Protein AF-A0A936ZYL1-F1 (afdb_monomer)

Mean predicted aligned error: 6.01 Å

pLDDT: mean 83.04, std 7.76, range [52.62, 91.25]

Organism: NCBI:txid874423

Structure (mmCIF, N/CA/C/O backbone):
data_AF-A0A936ZYL1-F1
#
_entry.id   AF-A0A936ZYL1-F1
#
loop_
_atom_site.group_PDB
_atom_site.id
_atom_site.type_symbol
_atom_site.label_atom_id
_atom_site.label_alt_id
_atom_site.label_comp_id
_atom_site.label_asym_id
_atom_site.label_entity_id
_atom_site.label_seq_id
_atom_site.pdbx_PDB_ins_code
_atom_site.Cartn_x
_atom_site.Cartn_y
_atom_site.Cartn_z
_atom_site.occupancy
_atom_site.B_iso_or_equiv
_atom_site.auth_seq_id
_atom_site.auth_comp_id
_atom_site.auth_asym_id
_atom_site.auth_atom_id
_atom_site.pdbx_PDB_model_num
ATOM 1 N N . MET A 1 1 ? -23.628 -0.423 16.605 1.00 64.25 1 MET A N 1
ATOM 2 C CA . MET A 1 1 ? -22.680 -1.383 15.992 1.00 64.25 1 MET A CA 1
ATOM 3 C C . MET A 1 1 ? -21.613 -1.718 17.020 1.00 64.25 1 MET A C 1
ATOM 5 O O . MET A 1 1 ? -21.136 -0.796 17.667 1.00 64.25 1 MET A O 1
ATOM 9 N N . ASN A 1 2 ? -21.284 -2.998 17.223 1.00 88.56 2 ASN A N 1
ATOM 10 C CA . ASN A 1 2 ? -20.244 -3.404 18.176 1.00 88.56 2 ASN A CA 1
ATOM 11 C C . ASN A 1 2 ? -18.904 -2.738 17.799 1.00 88.56 2 ASN A C 1
ATOM 13 O O . ASN A 1 2 ? -18.536 -2.721 16.622 1.00 88.56 2 ASN A O 1
ATOM 17 N N . GLN A 1 3 ? -18.191 -2.184 18.782 1.00 83.94 3 GLN A N 1
ATOM 18 C CA . GLN A 1 3 ? -16.925 -1.474 18.579 1.00 83.94 3 GLN A CA 1
ATOM 19 C C . GLN A 1 3 ? -15.891 -2.354 17.861 1.00 83.94 3 GLN A C 1
ATOM 21 O O . GLN A 1 3 ? -15.176 -1.878 16.982 1.00 83.94 3 GLN A O 1
ATOM 26 N N . ASN A 1 4 ? -15.876 -3.657 18.153 1.00 85.88 4 ASN A N 1
ATOM 27 C CA . ASN A 1 4 ? -14.986 -4.606 17.485 1.00 85.88 4 ASN A CA 1
ATOM 28 C C . ASN A 1 4 ? -15.322 -4.759 15.996 1.00 85.88 4 ASN A C 1
ATOM 30 O O . ASN A 1 4 ? -14.424 -4.745 15.161 1.00 85.88 4 ASN A O 1
ATOM 34 N N . ILE A 1 5 ? -16.612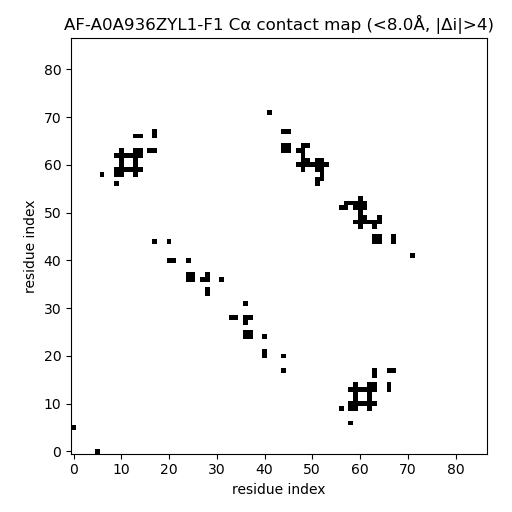 -4.815 15.652 1.00 88.81 5 ILE A N 1
ATOM 35 C CA . ILE A 1 5 ? -17.072 -4.907 14.257 1.00 88.81 5 ILE A CA 1
ATOM 36 C C . ILE A 1 5 ? -16.681 -3.642 13.488 1.00 88.81 5 ILE A C 1
ATOM 38 O O . ILE A 1 5 ? -16.179 -3.729 12.370 1.00 88.81 5 ILE A O 1
ATOM 42 N N . LYS A 1 6 ? -16.835 -2.464 14.107 1.00 88.25 6 LYS A N 1
ATOM 43 C CA . LYS A 1 6 ? -16.405 -1.194 13.505 1.00 88.25 6 LYS A CA 1
ATOM 44 C C . LYS A 1 6 ? -14.907 -1.191 13.199 1.00 88.25 6 LYS A C 1
ATOM 46 O O . LYS A 1 6 ? -14.505 -0.771 12.120 1.00 88.25 6 LYS A O 1
ATOM 51 N N . ASN A 1 7 ? -14.091 -1.684 14.128 1.00 85.69 7 ASN A N 1
ATOM 52 C CA . ASN A 1 7 ? -12.641 -1.721 13.961 1.00 85.69 7 ASN A CA 1
ATOM 53 C C . ASN A 1 7 ? -12.223 -2.639 12.808 1.00 85.69 7 ASN A C 1
ATOM 55 O O . ASN A 1 7 ? -11.396 -2.242 11.992 1.00 85.69 7 ASN A O 1
ATOM 59 N N . VAL A 1 8 ? -12.809 -3.837 12.729 1.00 89.00 8 VAL A N 1
ATOM 60 C CA . VAL A 1 8 ? -12.532 -4.795 11.649 1.00 89.00 8 VAL A CA 1
ATOM 61 C C . VAL A 1 8 ? -12.916 -4.206 10.292 1.00 89.00 8 VAL A C 1
ATOM 63 O O . VAL A 1 8 ? -12.129 -4.287 9.352 1.00 89.00 8 VAL A O 1
ATOM 66 N N . LEU A 1 9 ? -14.070 -3.536 10.206 1.00 89.56 9 LEU A N 1
ATOM 67 C CA . LEU A 1 9 ? -14.502 -2.860 8.982 1.00 89.56 9 LEU A CA 1
ATOM 68 C C . LEU A 1 9 ? -13.513 -1.771 8.550 1.00 89.56 9 LEU A C 1
ATOM 70 O O . LEU A 1 9 ? -13.087 -1.764 7.400 1.00 89.56 9 LEU A O 1
ATOM 74 N N . GLU A 1 10 ? -13.080 -0.903 9.465 1.00 89.38 10 GLU A N 1
ATOM 75 C CA . GLU A 1 10 ? -12.096 0.145 9.163 1.00 89.38 10 GLU A CA 1
ATOM 76 C C . GLU A 1 10 ? -10.759 -0.434 8.664 1.00 89.38 10 GLU A C 1
ATOM 78 O O . GLU A 1 10 ? -10.197 0.068 7.693 1.00 89.38 10 GLU A O 1
ATOM 83 N N . TYR A 1 11 ? -10.267 -1.518 9.268 1.00 89.44 11 TYR A N 1
ATOM 84 C CA . TYR A 1 11 ? -9.065 -2.198 8.775 1.00 89.44 11 TYR A CA 1
ATOM 85 C C . TYR A 1 11 ? -9.272 -2.793 7.381 1.00 89.44 11 TYR A C 1
ATOM 87 O O . TYR A 1 11 ? -8.452 -2.566 6.491 1.00 89.44 11 TYR A O 1
ATOM 95 N N . SER A 1 12 ? -10.378 -3.512 7.176 1.00 89.75 12 SER A N 1
ATOM 96 C CA . SER A 1 12 ? -10.691 -4.137 5.887 1.00 89.75 12 SER A CA 1
ATOM 97 C C . SER A 1 12 ? -10.857 -3.109 4.764 1.00 89.75 12 SER A C 1
ATOM 99 O O . SER A 1 12 ? -10.401 -3.348 3.651 1.00 89.75 12 SER A O 1
ATOM 101 N N . LEU A 1 13 ? -11.399 -1.924 5.065 1.00 90.69 13 LEU A N 1
ATOM 102 C CA . LEU A 1 13 ? -11.467 -0.813 4.116 1.00 90.69 13 LEU A CA 1
ATOM 103 C C . LEU A 1 13 ? -10.075 -0.344 3.687 1.00 90.69 13 LEU A C 1
ATOM 105 O O . LEU A 1 13 ? -9.871 -0.064 2.509 1.00 90.69 13 LEU A O 1
ATOM 109 N N . GLY A 1 14 ? -9.114 -0.297 4.613 1.00 86.44 14 GLY A N 1
ATOM 110 C CA . GLY A 1 14 ? -7.722 0.013 4.291 1.00 86.44 14 GLY A CA 1
ATOM 111 C C . GLY A 1 14 ? -7.089 -1.018 3.350 1.00 86.44 14 GLY A C 1
ATOM 112 O O . GLY A 1 14 ? -6.434 -0.638 2.383 1.00 86.44 14 GLY A O 1
ATOM 113 N N . VAL A 1 15 ? -7.342 -2.310 3.588 1.00 88.75 15 VAL A N 1
ATOM 114 C CA . VAL A 1 15 ? -6.877 -3.409 2.718 1.00 88.75 15 VAL A CA 1
ATOM 115 C C . VAL A 1 15 ? -7.463 -3.271 1.308 1.00 88.75 15 VAL A C 1
ATOM 117 O O . VAL A 1 15 ? -6.733 -3.312 0.318 1.00 88.75 15 VAL A O 1
ATOM 120 N N . VAL A 1 16 ? -8.780 -3.064 1.211 1.00 90.50 16 VAL A N 1
ATOM 121 C CA . VAL A 1 16 ? -9.482 -2.912 -0.072 1.00 90.50 16 VAL A CA 1
ATOM 122 C C . VAL A 1 16 ? -8.968 -1.692 -0.838 1.00 90.50 16 VAL A C 1
ATOM 124 O O . VAL A 1 16 ? -8.754 -1.781 -2.043 1.00 90.50 16 VAL A O 1
ATOM 127 N N . LEU A 1 17 ? -8.702 -0.577 -0.152 1.00 88.62 17 LEU A N 1
ATOM 128 C CA . LEU A 1 17 ? -8.126 0.628 -0.759 1.00 88.62 17 LEU A CA 1
ATOM 129 C C . LEU A 1 17 ? -6.786 0.352 -1.447 1.00 88.62 17 LEU A C 1
ATOM 131 O O . LEU A 1 17 ? -6.585 0.799 -2.574 1.00 88.62 17 LEU A O 1
ATOM 135 N N . VAL A 1 18 ? -5.894 -0.408 -0.806 1.00 88.38 18 VAL A N 1
ATOM 136 C CA . VAL A 1 18 ? -4.599 -0.779 -1.401 1.00 88.38 18 VAL A CA 1
ATOM 137 C C . VAL A 1 18 ? -4.794 -1.600 -2.672 1.00 88.38 18 VAL A C 1
ATOM 139 O O . VAL A 1 18 ? -4.174 -1.298 -3.690 1.00 88.38 18 VAL A O 1
ATOM 142 N N . LEU A 1 19 ? -5.685 -2.596 -2.642 1.00 86.19 19 LEU A N 1
ATOM 143 C CA . LEU A 1 19 ? -5.980 -3.424 -3.815 1.00 86.19 19 LEU A CA 1
ATOM 144 C C . LEU A 1 19 ? -6.550 -2.594 -4.969 1.00 86.19 19 LEU A C 1
ATOM 146 O O . LEU A 1 19 ? -6.119 -2.756 -6.106 1.00 86.19 19 LEU A O 1
ATOM 150 N N . VAL A 1 20 ? -7.473 -1.674 -4.680 1.00 87.56 20 VAL A N 1
ATOM 151 C CA . VAL A 1 20 ? -8.061 -0.787 -5.693 1.00 87.56 20 VAL A CA 1
ATOM 152 C C . VAL A 1 20 ? -6.996 0.114 -6.319 1.00 87.56 20 VAL A C 1
ATOM 154 O O . VAL A 1 20 ? -6.934 0.206 -7.542 1.00 87.56 20 VAL A O 1
ATOM 157 N N . ILE A 1 21 ? -6.129 0.738 -5.512 1.00 85.00 21 ILE A N 1
ATOM 158 C CA . ILE A 1 21 ? -5.052 1.600 -6.026 1.00 85.00 21 ILE A CA 1
ATOM 159 C C . ILE A 1 21 ? -4.094 0.798 -6.913 1.00 85.00 21 ILE A C 1
ATOM 161 O O . ILE A 1 21 ? -3.725 1.275 -7.983 1.00 85.00 21 ILE A O 1
ATOM 165 N N . LEU A 1 22 ? -3.731 -0.424 -6.513 1.00 82.12 22 LEU A N 1
ATOM 166 C CA . LEU A 1 22 ? -2.861 -1.289 -7.312 1.00 82.12 22 LEU A CA 1
ATOM 167 C C . LEU A 1 22 ? -3.501 -1.690 -8.642 1.00 82.12 22 LEU A C 1
ATOM 169 O O . LEU A 1 22 ? -2.859 -1.569 -9.680 1.00 82.12 22 LEU A O 1
ATOM 173 N N . VAL A 1 23 ? -4.762 -2.127 -8.631 1.00 84.00 23 VAL A N 1
ATOM 174 C CA . VAL A 1 23 ? -5.480 -2.508 -9.858 1.00 84.00 23 VAL A CA 1
ATOM 175 C C . VAL A 1 23 ? -5.608 -1.317 -10.806 1.00 84.00 23 VAL A C 1
ATOM 177 O O . VAL A 1 23 ? -5.391 -1.473 -12.007 1.00 84.00 23 VAL A O 1
ATOM 180 N N . ILE A 1 24 ? -5.910 -0.124 -10.284 1.00 83.12 24 ILE A N 1
ATOM 181 C CA . ILE A 1 24 ? -5.956 1.106 -11.085 1.00 83.12 24 ILE A CA 1
ATOM 182 C C . ILE A 1 24 ? -4.567 1.426 -11.646 1.00 83.12 24 ILE A C 1
ATOM 184 O O . ILE A 1 24 ? -4.452 1.676 -12.843 1.00 83.12 24 ILE A O 1
ATOM 188 N N . GLY A 1 25 ? -3.518 1.368 -10.821 1.00 75.50 25 GLY A N 1
ATOM 189 C CA . GLY A 1 25 ? -2.138 1.609 -11.247 1.00 75.50 25 GLY A CA 1
ATOM 190 C C . GLY A 1 25 ? -1.717 0.688 -12.393 1.00 75.50 25 GLY A C 1
ATOM 191 O O . GLY A 1 25 ? -1.254 1.174 -13.418 1.00 75.50 25 GLY A O 1
ATOM 192 N N . ILE A 1 26 ? -1.976 -0.617 -12.266 1.00 76.50 26 ILE A N 1
ATOM 193 C CA . ILE A 1 26 ? -1.688 -1.631 -13.299 1.00 76.50 26 ILE A CA 1
ATOM 194 C C . ILE A 1 26 ? -2.574 -1.449 -14.544 1.00 76.50 26 ILE A C 1
ATOM 196 O O . ILE A 1 26 ? -2.165 -1.719 -15.668 1.00 76.50 26 ILE A O 1
ATOM 200 N N . SER A 1 27 ? -3.812 -0.986 -14.388 1.00 77.56 27 SER A N 1
ATOM 201 C CA . SER A 1 27 ? -4.670 -0.727 -15.552 1.00 77.56 27 SER A CA 1
ATOM 202 C C . SER A 1 27 ? -4.176 0.483 -16.352 1.00 77.56 27 SER A C 1
ATOM 204 O O . SER A 1 27 ? -4.298 0.505 -17.576 1.00 77.56 27 SER A O 1
ATOM 206 N N . LEU A 1 28 ? -3.594 1.475 -15.670 1.00 72.38 28 LEU A N 1
ATOM 207 C CA . LEU A 1 28 ? -3.034 2.681 -16.282 1.00 72.38 28 LEU A CA 1
ATOM 208 C C . LEU A 1 28 ? -1.666 2.445 -16.935 1.00 72.38 28 LEU A C 1
ATOM 210 O O . LEU A 1 28 ? -1.343 3.150 -17.892 1.00 72.38 28 LEU A O 1
ATOM 214 N N . THR A 1 29 ? -0.891 1.444 -16.500 1.00 69.31 29 THR A N 1
ATOM 215 C CA . THR A 1 29 ? 0.383 1.083 -17.154 1.00 69.31 29 THR A CA 1
ATOM 216 C C . THR A 1 29 ? 0.200 0.581 -18.586 1.00 69.31 29 THR A C 1
ATOM 218 O O . THR A 1 29 ? 1.114 0.701 -19.385 1.00 69.31 29 THR A O 1
ATOM 221 N N . ASN A 1 30 ? -0.990 0.103 -18.967 1.00 63.72 30 ASN A N 1
ATOM 222 C CA . ASN A 1 30 ? -1.281 -0.248 -20.365 1.00 63.72 30 ASN A CA 1
ATOM 223 C C . ASN A 1 30 ? -1.443 0.980 -21.285 1.00 63.72 30 ASN A C 1
ATOM 225 O O . ASN A 1 30 ? -1.532 0.829 -22.501 1.00 63.72 30 ASN A O 1
ATOM 229 N N . VAL A 1 31 ? -1.544 2.187 -20.717 1.00 62.47 31 VAL A N 1
ATOM 230 C CA . VAL A 1 31 ? -1.832 3.437 -21.445 1.00 62.47 31 VAL A CA 1
ATOM 231 C C . VAL A 1 31 ? -0.636 4.400 -21.425 1.00 62.47 31 VAL A C 1
ATOM 233 O O . VAL A 1 31 ? -0.536 5.278 -22.279 1.00 62.47 31 VAL A O 1
ATOM 236 N N . LEU A 1 32 ? 0.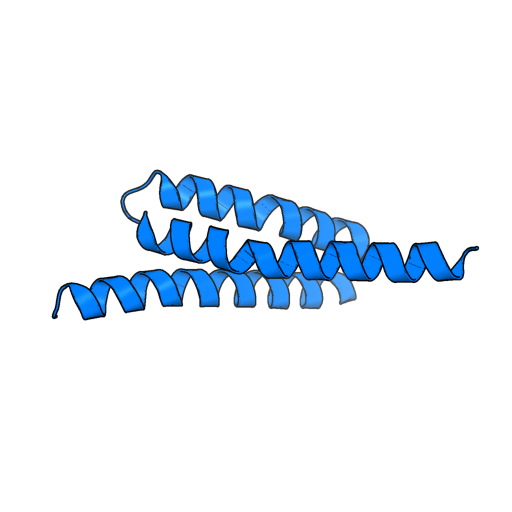267 4.265 -20.452 1.00 61.03 32 LEU A N 1
ATOM 237 C CA . LEU A 1 32 ? 1.350 5.206 -20.143 1.00 61.03 32 LEU A CA 1
ATOM 238 C C . LEU A 1 32 ? 2.606 4.447 -19.685 1.00 61.03 32 LEU A C 1
ATOM 240 O O . LEU A 1 32 ? 2.502 3.287 -19.312 1.00 61.03 32 LEU A O 1
ATOM 244 N N . ASP A 1 33 ? 3.766 5.117 -19.658 1.00 74.31 33 ASP A N 1
ATOM 245 C CA . ASP A 1 33 ? 5.064 4.537 -19.263 1.00 74.31 33 ASP A CA 1
ATOM 246 C C . ASP A 1 33 ? 4.963 3.645 -18.009 1.00 74.31 33 ASP A C 1
ATOM 248 O O . ASP A 1 33 ? 4.682 4.125 -16.901 1.00 74.31 33 ASP A O 1
ATOM 252 N N . GLU A 1 34 ? 5.200 2.340 -18.195 1.00 68.25 34 GLU A N 1
ATOM 253 C CA . GLU A 1 34 ? 4.931 1.290 -17.201 1.00 68.25 34 GLU A CA 1
ATOM 254 C C . GLU A 1 34 ? 5.650 1.555 -15.872 1.00 68.25 34 GLU A C 1
ATOM 256 O O . GLU A 1 34 ? 5.105 1.351 -14.785 1.00 68.25 34 GLU A O 1
ATOM 261 N N . LEU A 1 35 ? 6.872 2.081 -15.947 1.00 69.75 35 LEU A N 1
ATOM 262 C CA . LEU A 1 35 ? 7.717 2.308 -14.782 1.00 69.75 35 LEU A CA 1
ATOM 263 C C . LEU A 1 35 ? 7.208 3.462 -13.903 1.00 69.75 35 LEU A C 1
ATOM 265 O O . LEU A 1 35 ? 7.303 3.406 -12.675 1.00 69.75 35 LEU A O 1
ATOM 269 N N . LEU A 1 36 ? 6.657 4.512 -14.516 1.00 76.62 36 LEU A N 1
ATOM 270 C CA . LEU A 1 36 ? 6.332 5.761 -13.826 1.00 76.62 36 LEU A CA 1
ATOM 271 C C . LEU A 1 36 ? 5.100 5.587 -12.925 1.00 76.62 36 LEU A C 1
ATOM 273 O O . LEU A 1 36 ? 5.102 6.030 -11.774 1.00 76.62 36 LEU A O 1
ATOM 277 N N . TRP A 1 37 ? 4.083 4.860 -13.395 1.00 76.38 37 TRP A N 1
ATOM 278 C CA . TRP A 1 37 ? 2.88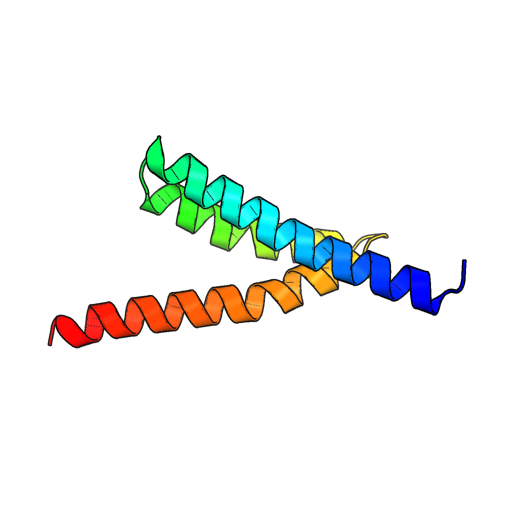2 4.564 -12.605 1.00 76.38 37 TRP A CA 1
ATOM 279 C C . TRP A 1 37 ? 3.121 3.551 -11.498 1.00 76.38 37 TRP A C 1
ATOM 281 O O . TRP A 1 37 ? 2.581 3.719 -10.402 1.00 76.38 37 TRP A O 1
ATOM 291 N N . VAL A 1 38 ? 3.951 2.535 -11.740 1.00 72.81 38 VAL A N 1
ATOM 292 C CA . VAL A 1 38 ? 4.336 1.587 -10.687 1.00 72.81 38 VAL A CA 1
ATOM 293 C C . VAL A 1 38 ? 5.069 2.328 -9.569 1.00 72.81 38 VAL A C 1
ATOM 295 O O . VAL A 1 38 ? 4.685 2.203 -8.406 1.00 72.81 38 VAL A O 1
ATOM 298 N N . LEU A 1 39 ? 6.045 3.180 -9.904 1.00 77.19 39 LEU A N 1
ATOM 299 C CA . LEU A 1 39 ? 6.770 3.990 -8.919 1.00 77.19 39 LEU A CA 1
ATOM 300 C C . LEU A 1 39 ? 5.848 4.954 -8.161 1.00 77.19 39 LEU A C 1
ATOM 302 O O . LEU A 1 39 ? 5.912 5.023 -6.931 1.00 77.19 39 LEU A O 1
ATOM 306 N N . LEU A 1 40 ? 4.952 5.652 -8.865 1.00 81.81 40 LEU A N 1
ATOM 307 C CA . LEU A 1 40 ? 3.962 6.529 -8.235 1.00 81.81 40 LEU A CA 1
ATOM 308 C C . LEU A 1 40 ? 3.064 5.763 -7.262 1.00 81.81 40 LEU A C 1
ATOM 310 O O . LEU A 1 40 ? 2.854 6.226 -6.145 1.00 81.81 40 LEU A O 1
ATOM 314 N N . SER A 1 41 ? 2.575 4.586 -7.650 1.00 78.56 4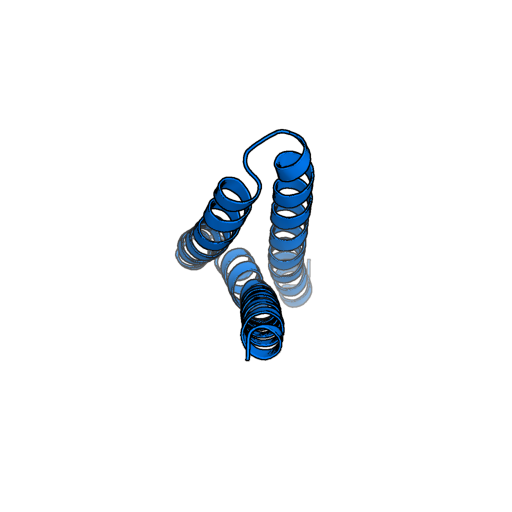1 SER A N 1
ATOM 315 C CA . SER A 1 41 ? 1.711 3.745 -6.811 1.00 78.56 41 SER A CA 1
ATOM 316 C C . SER A 1 41 ? 2.442 3.282 -5.549 1.00 78.56 41 SER A C 1
ATOM 318 O O . SER A 1 41 ? 1.915 3.401 -4.442 1.00 78.56 41 SER A O 1
ATOM 320 N N .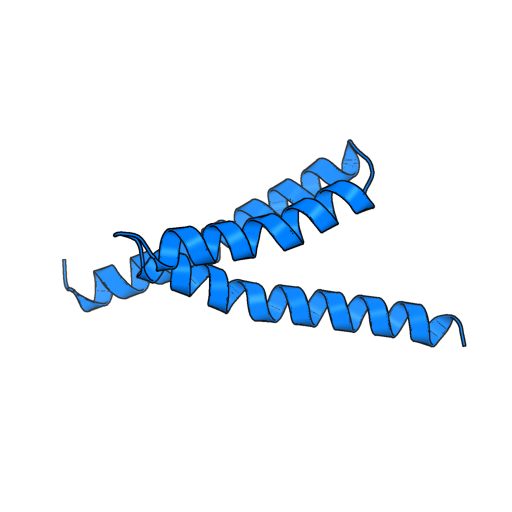 VAL A 1 42 ? 3.685 2.816 -5.704 1.00 80.44 42 VAL A N 1
ATOM 321 C CA . VAL A 1 42 ? 4.544 2.352 -4.603 1.00 80.44 42 VAL A CA 1
ATOM 322 C C . VAL A 1 42 ? 4.851 3.481 -3.613 1.00 80.44 42 VAL A C 1
ATOM 324 O O . VAL A 1 42 ? 4.968 3.224 -2.420 1.00 80.44 42 VAL A O 1
ATOM 327 N N . ILE A 1 43 ? 4.935 4.735 -4.059 1.00 85.56 43 ILE A N 1
ATOM 328 C CA . ILE A 1 43 ? 5.191 5.882 -3.174 1.00 85.56 43 ILE A CA 1
ATOM 329 C C . ILE A 1 43 ? 3.891 6.438 -2.569 1.00 85.56 43 ILE A C 1
ATOM 331 O O . ILE A 1 43 ? 3.845 6.772 -1.384 1.00 85.56 43 ILE A O 1
ATOM 335 N N . LEU A 1 44 ? 2.811 6.524 -3.346 1.00 85.44 44 LEU A N 1
ATOM 336 C CA . LEU A 1 44 ? 1.546 7.126 -2.911 1.00 85.44 44 LEU A CA 1
ATOM 337 C C . LEU A 1 44 ? 0.825 6.295 -1.850 1.00 85.44 44 LEU A C 1
ATOM 339 O O . LEU A 1 44 ? 0.275 6.868 -0.909 1.00 85.44 44 LEU A O 1
ATOM 343 N N . ILE A 1 45 ? 0.830 4.965 -1.971 1.00 87.94 45 ILE A N 1
ATOM 344 C CA . ILE A 1 45 ? 0.158 4.069 -1.019 1.00 87.94 45 ILE A CA 1
ATOM 345 C C . ILE A 1 45 ? 0.677 4.245 0.427 1.00 87.94 45 ILE A C 1
ATOM 347 O O . ILE A 1 45 ? -0.148 4.470 1.319 1.00 87.94 45 ILE A O 1
ATOM 351 N N . PRO A 1 46 ? 1.994 4.200 0.715 1.00 87.94 46 PRO A N 1
ATOM 352 C CA . PRO A 1 46 ? 2.499 4.395 2.072 1.00 87.94 46 PRO A CA 1
ATOM 353 C C . PRO A 1 46 ? 2.297 5.827 2.572 1.00 87.94 46 PRO A C 1
ATOM 355 O O . PRO A 1 46 ? 2.002 6.007 3.752 1.00 87.94 46 PRO A O 1
ATOM 358 N N . ILE A 1 47 ? 2.375 6.841 1.701 1.00 89.50 47 ILE A N 1
ATOM 359 C CA . ILE A 1 47 ? 2.075 8.232 2.079 1.00 89.50 47 ILE A CA 1
ATOM 360 C C . ILE A 1 47 ? 0.608 8.363 2.512 1.00 89.50 47 ILE A C 1
ATOM 362 O O . ILE A 1 47 ? 0.332 8.892 3.590 1.00 89.50 47 ILE A O 1
ATOM 366 N N . LEU A 1 48 ? -0.333 7.829 1.727 1.00 88.06 48 LEU A N 1
ATOM 367 C CA . LEU A 1 48 ? -1.756 7.784 2.081 1.00 88.06 48 LEU A CA 1
ATOM 368 C C . LEU A 1 48 ? -1.988 7.026 3.392 1.00 88.06 48 LEU A C 1
ATOM 370 O O . LEU A 1 48 ? -2.735 7.498 4.252 1.00 88.06 48 LEU A O 1
ATOM 374 N N . GLY A 1 49 ? -1.318 5.885 3.569 1.00 88.44 49 GLY A N 1
ATOM 375 C CA . GLY A 1 49 ? -1.360 5.104 4.802 1.00 88.44 49 GLY A CA 1
ATOM 376 C C . GLY A 1 49 ? -0.895 5.906 6.018 1.00 88.44 49 GLY A C 1
ATOM 377 O O . GLY A 1 49 ? -1.600 5.947 7.028 1.00 88.44 49 GLY A O 1
ATOM 378 N N . LEU A 1 50 ? 0.238 6.606 5.910 1.00 89.75 50 LEU A N 1
ATOM 379 C CA . LEU A 1 50 ? 0.792 7.447 6.975 1.00 89.75 50 LEU A CA 1
ATOM 380 C C . LEU A 1 50 ? -0.134 8.616 7.322 1.00 89.75 50 LEU A C 1
ATOM 382 O O . LEU A 1 50 ? -0.453 8.807 8.500 1.00 89.75 50 LEU A O 1
ATOM 386 N N . VAL A 1 51 ? -0.613 9.351 6.314 1.00 91.25 51 VAL A N 1
ATOM 387 C CA . VAL A 1 51 ? -1.540 10.481 6.495 1.00 91.25 51 VAL A CA 1
ATOM 388 C C . VAL A 1 51 ? -2.822 10.021 7.186 1.00 91.25 51 VAL A C 1
ATOM 390 O O . VAL A 1 51 ? -3.257 10.636 8.162 1.00 91.25 51 VAL A O 1
ATOM 393 N N . LEU A 1 52 ? -3.405 8.903 6.746 1.00 89.25 52 LEU A N 1
ATOM 394 C CA . LEU A 1 52 ? -4.617 8.362 7.359 1.00 89.25 52 LEU A CA 1
ATOM 395 C C . LEU A 1 52 ? -4.355 7.812 8.767 1.00 89.25 52 LEU A C 1
ATOM 397 O O . LEU A 1 52 ? -5.214 7.985 9.635 1.00 89.25 52 LEU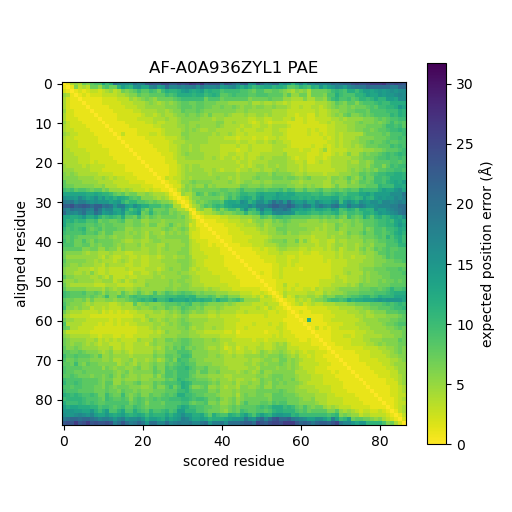 A O 1
ATOM 401 N N . SER A 1 53 ? -3.179 7.227 9.026 1.00 88.62 53 SER A N 1
ATOM 402 C CA . SER A 1 53 ? -2.796 6.704 10.349 1.00 88.62 53 SER A CA 1
ATOM 403 C C . SER A 1 53 ? -2.666 7.811 11.404 1.00 88.62 53 SER A C 1
ATOM 405 O O . SER A 1 53 ? -2.982 7.594 12.575 1.00 88.62 53 SER A O 1
ATOM 407 N N . SER A 1 54 ? -2.281 9.013 10.971 1.00 85.75 54 SER A N 1
ATOM 408 C CA . SER A 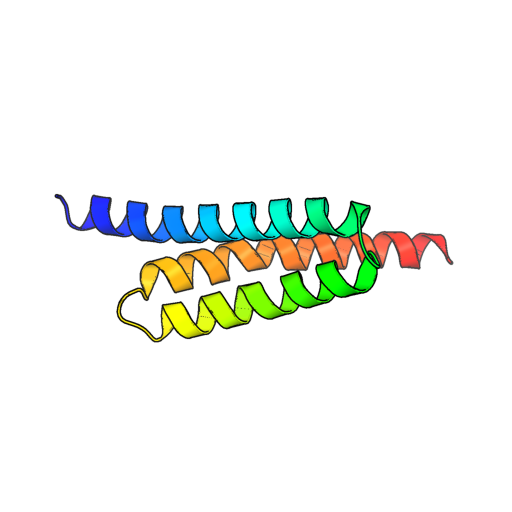1 54 ? -2.152 10.213 11.805 1.00 85.75 54 SER A CA 1
ATOM 409 C C . SER A 1 54 ? -3.456 11.012 11.925 1.00 85.75 54 SER A C 1
ATOM 411 O O . SER A 1 54 ? -3.489 12.055 12.574 1.00 85.75 54 SER A O 1
ATOM 413 N N . SER A 1 55 ? -4.542 10.542 11.305 1.00 87.50 55 SER A N 1
ATOM 414 C CA . SER A 1 55 ? -5.836 11.230 11.264 1.00 87.50 55 SER A CA 1
ATOM 415 C C . SER A 1 55 ? -6.902 10.540 12.131 1.00 87.50 55 SER A C 1
ATOM 417 O O . SER A 1 55 ? -6.664 9.510 12.766 1.00 87.50 55 SER A O 1
ATOM 419 N N . LYS A 1 56 ? -8.140 11.060 12.097 1.00 84.38 56 LYS A N 1
ATOM 420 C CA . LYS A 1 56 ? -9.321 10.396 12.688 1.00 84.38 56 LYS A CA 1
ATOM 421 C C . LYS A 1 56 ? -9.565 8.983 12.128 1.00 84.38 56 LYS A C 1
ATOM 423 O O . LYS A 1 56 ? -10.198 8.173 12.797 1.00 84.38 56 LYS A O 1
ATOM 428 N N . ASN A 1 57 ? -9.015 8.669 10.953 1.00 86.44 57 ASN A N 1
ATOM 429 C CA . ASN A 1 57 ? -9.143 7.384 10.264 1.00 86.44 57 ASN A CA 1
ATOM 430 C C . ASN A 1 57 ? -7.964 6.435 10.541 1.00 86.44 57 ASN A C 1
ATOM 432 O O . ASN A 1 57 ? -7.597 5.628 9.684 1.00 86.44 57 ASN A O 1
ATOM 436 N N . LYS A 1 58 ? -7.377 6.507 11.744 1.00 88.12 58 LYS A N 1
ATOM 437 C CA . LYS A 1 58 ? -6.147 5.788 12.107 1.00 88.12 58 LYS A CA 1
ATOM 438 C C . LYS A 1 58 ? -6.154 4.309 11.719 1.00 88.12 58 LYS A C 1
ATOM 440 O O . LYS A 1 58 ? -5.168 3.814 11.181 1.00 88.12 58 LYS A O 1
ATOM 445 N N . LYS A 1 59 ? -7.263 3.601 11.948 1.00 90.25 59 LYS A N 1
ATOM 446 C CA . LYS A 1 59 ? -7.372 2.161 11.651 1.00 90.25 59 LYS A CA 1
ATOM 447 C C . LYS A 1 59 ? -7.346 1.852 10.155 1.00 90.25 59 LYS A C 1
ATOM 449 O O . LYS A 1 59 ? -6.686 0.898 9.764 1.00 90.25 59 LYS A O 1
ATOM 454 N N . ILE A 1 60 ? -7.967 2.699 9.332 1.00 89.69 60 ILE A N 1
ATOM 455 C CA . ILE A 1 60 ? -7.897 2.598 7.866 1.00 89.69 60 ILE A CA 1
ATOM 456 C C . ILE A 1 60 ? -6.446 2.784 7.417 1.00 89.69 60 ILE A C 1
ATOM 458 O O . ILE A 1 60 ? -5.918 1.949 6.690 1.00 89.69 60 ILE A O 1
ATOM 462 N N . GLY A 1 61 ? -5.768 3.824 7.916 1.00 89.06 61 GLY A N 1
ATOM 463 C CA . GLY A 1 61 ? -4.354 4.062 7.607 1.00 89.06 61 GLY A CA 1
ATOM 464 C C . GLY A 1 61 ? -3.440 2.918 8.050 1.00 89.06 61 GLY A C 1
ATOM 465 O O . GLY A 1 61 ? -2.557 2.502 7.310 1.00 89.06 61 GLY A O 1
ATOM 466 N N . THR A 1 62 ? -3.705 2.337 9.222 1.00 89.25 62 THR A N 1
ATOM 467 C CA . THR A 1 62 ? -2.956 1.171 9.718 1.00 89.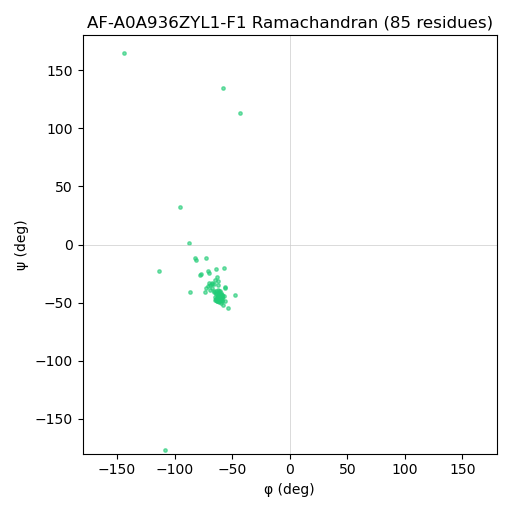25 62 THR A CA 1
ATOM 468 C C . THR A 1 62 ? -3.201 -0.059 8.837 1.00 89.25 62 THR A C 1
ATOM 470 O O . THR A 1 62 ? -2.259 -0.787 8.535 1.00 89.25 62 THR A O 1
ATOM 473 N N . GLY A 1 63 ? -4.441 -0.265 8.379 1.00 88.56 63 GLY A N 1
ATOM 474 C CA . GLY A 1 63 ? -4.790 -1.303 7.408 1.00 88.56 63 GLY A CA 1
ATOM 475 C C . GLY A 1 63 ? -4.050 -1.135 6.082 1.00 88.56 63 GLY A C 1
ATOM 476 O O . GLY A 1 63 ? -3.499 -2.109 5.578 1.00 88.56 63 GLY A O 1
ATOM 477 N N . ILE A 1 64 ? -3.952 0.093 5.564 1.00 90.69 64 ILE A N 1
ATOM 478 C CA . ILE A 1 64 ? -3.180 0.408 4.350 1.00 90.69 64 ILE A CA 1
ATOM 479 C C . ILE A 1 64 ? -1.701 0.048 4.538 1.00 90.69 64 ILE A C 1
ATOM 481 O O . ILE A 1 64 ? -1.142 -0.680 3.722 1.00 90.69 64 ILE A O 1
ATOM 485 N N . LEU A 1 65 ? -1.077 0.500 5.630 1.00 89.88 65 LEU A N 1
ATOM 486 C CA . LEU A 1 65 ? 0.348 0.265 5.887 1.00 89.88 65 LEU A CA 1
ATOM 487 C C . LEU A 1 65 ? 0.680 -1.225 6.033 1.00 89.88 65 LEU A C 1
ATOM 489 O O . LEU A 1 65 ? 1.630 -1.697 5.414 1.00 89.88 65 LEU A O 1
ATOM 493 N N . PHE A 1 66 ? -0.118 -1.981 6.794 1.00 88.94 66 PHE A N 1
ATOM 494 C CA . PHE A 1 66 ? 0.087 -3.428 6.941 1.00 88.94 66 PHE A CA 1
ATOM 495 C C . PHE A 1 66 ? -0.097 -4.177 5.622 1.00 88.94 66 PHE A C 1
ATOM 497 O O . PHE A 1 66 ? 0.672 -5.086 5.322 1.00 88.94 66 PHE A O 1
ATOM 504 N N . SER A 1 67 ? -1.089 -3.780 4.825 1.00 87.00 67 SER A N 1
ATOM 505 C CA . SER A 1 67 ? -1.361 -4.401 3.523 1.00 87.00 67 SER A CA 1
ATOM 506 C C . SER A 1 67 ? -0.295 -4.066 2.485 1.00 87.00 67 SER A C 1
ATOM 508 O O . SER A 1 67 ? -0.113 -4.811 1.529 1.00 87.00 67 SER A O 1
ATOM 510 N N . PHE A 1 68 ? 0.427 -2.962 2.667 1.00 87.12 68 PHE A N 1
ATOM 511 C CA . PHE A 1 68 ? 1.486 -2.542 1.762 1.00 87.12 68 PHE A CA 1
ATOM 512 C C . PHE A 1 68 ? 2.796 -3.326 1.953 1.00 87.12 68 PHE A C 1
ATOM 514 O O . PHE A 1 68 ? 3.551 -3.507 1.000 1.00 87.12 68 PHE A O 1
ATOM 521 N N . VAL A 1 69 ? 3.051 -3.868 3.149 1.00 85.44 69 VAL A N 1
ATOM 522 C CA . VAL A 1 69 ? 4.230 -4.711 3.431 1.00 85.44 69 VAL A CA 1
ATOM 523 C C . VAL A 1 69 ? 4.365 -5.895 2.455 1.00 85.44 69 VAL A C 1
ATOM 525 O O . VAL A 1 69 ? 5.413 -6.003 1.814 1.00 85.44 69 VAL A O 1
ATOM 528 N N . PRO A 1 70 ? 3.352 -6.767 2.268 1.00 83.44 70 PRO A N 1
ATOM 529 C CA . PRO A 1 70 ? 3.458 -7.872 1.314 1.00 83.44 70 PRO A CA 1
ATOM 530 C C . PRO A 1 70 ? 3.616 -7.400 -0.140 1.00 83.44 70 PRO A C 1
ATOM 532 O O . PRO A 1 70 ? 4.268 -8.083 -0.928 1.00 83.44 70 PRO A O 1
ATOM 535 N N . VAL A 1 71 ? 3.093 -6.220 -0.496 1.00 84.00 71 VAL A N 1
ATOM 536 C CA . VAL A 1 71 ? 3.269 -5.622 -1.833 1.00 84.00 71 VAL A CA 1
ATOM 537 C C . VAL A 1 71 ? 4.742 -5.285 -2.081 1.00 84.00 71 VAL A C 1
ATOM 539 O O . VAL A 1 71 ? 5.290 -5.683 -3.108 1.00 84.00 71 VAL A O 1
ATOM 542 N N . ILE A 1 72 ? 5.411 -4.631 -1.123 1.00 84.12 72 ILE A N 1
ATOM 543 C CA . ILE A 1 72 ? 6.853 -4.339 -1.208 1.00 84.12 72 ILE A CA 1
ATOM 544 C C . ILE A 1 72 ? 7.670 -5.627 -1.293 1.00 84.12 72 ILE A C 1
ATOM 546 O O . ILE A 1 72 ? 8.568 -5.725 -2.126 1.00 84.12 72 ILE A O 1
ATOM 550 N N . ILE A 1 73 ? 7.371 -6.613 -0.441 1.00 84.19 73 ILE A N 1
ATOM 551 C CA . ILE A 1 73 ? 8.106 -7.885 -0.429 1.00 84.19 73 ILE A CA 1
ATOM 552 C C . ILE A 1 73 ? 8.006 -8.561 -1.799 1.00 84.19 73 ILE A C 1
ATOM 554 O O . ILE A 1 73 ? 9.019 -8.992 -2.342 1.00 84.19 73 ILE A O 1
ATOM 558 N N . THR A 1 74 ? 6.810 -8.594 -2.389 1.00 82.94 74 THR A N 1
ATOM 559 C CA . THR A 1 74 ? 6.591 -9.171 -3.724 1.00 82.94 74 THR A CA 1
ATOM 560 C C . THR A 1 74 ? 7.406 -8.437 -4.790 1.00 82.94 74 THR A C 1
ATOM 562 O O . THR A 1 74 ? 8.051 -9.079 -5.617 1.00 82.94 74 THR A O 1
ATOM 565 N N . LEU A 1 75 ? 7.435 -7.100 -4.742 1.00 82.81 75 LEU A N 1
ATOM 566 C CA . LEU A 1 75 ? 8.220 -6.281 -5.667 1.00 82.81 75 LEU A CA 1
ATOM 567 C C . LEU A 1 75 ? 9.728 -6.559 -5.538 1.00 82.81 75 LEU A C 1
ATOM 569 O O . LEU A 1 75 ? 10.410 -6.731 -6.544 1.00 82.81 75 LEU A O 1
ATOM 573 N N . LEU A 1 76 ? 10.248 -6.643 -4.310 1.00 82.56 76 LEU A N 1
ATOM 574 C CA . LEU A 1 76 ? 11.662 -6.933 -4.054 1.00 82.56 76 LEU A CA 1
ATOM 575 C C . LEU A 1 76 ? 12.056 -8.332 -4.539 1.00 82.56 76 LEU A C 1
ATOM 577 O O . LEU A 1 76 ? 13.103 -8.485 -5.164 1.00 82.56 76 LEU A O 1
ATOM 581 N N . VAL A 1 77 ? 11.210 -9.336 -4.291 1.00 85.44 77 VAL A N 1
ATOM 582 C CA . VAL A 1 77 ? 11.422 -10.704 -4.788 1.00 85.44 77 VAL A CA 1
ATOM 583 C C . VAL A 1 77 ? 11.427 -10.723 -6.315 1.00 85.4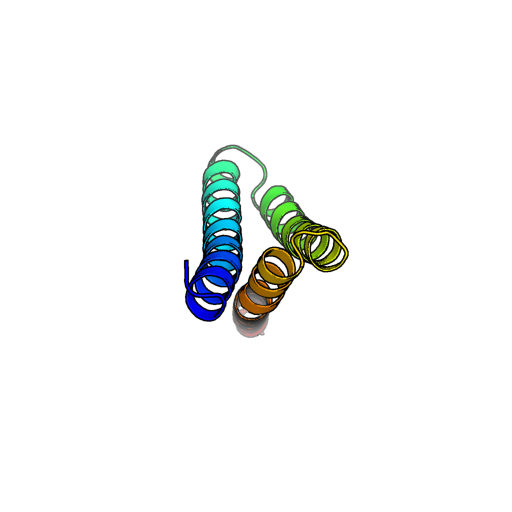4 77 VAL A C 1
ATOM 585 O O . VAL A 1 77 ? 12.316 -11.329 -6.909 1.00 85.44 77 VAL A O 1
ATOM 588 N N . TYR A 1 78 ? 10.490 -10.022 -6.958 1.00 82.19 78 TYR A N 1
ATOM 589 C CA . TYR A 1 78 ? 10.448 -9.910 -8.416 1.00 82.19 78 TYR A CA 1
ATOM 590 C C . TYR A 1 78 ? 11.738 -9.297 -8.981 1.00 82.19 78 TYR A C 1
ATOM 592 O O . TYR A 1 78 ? 12.346 -9.872 -9.882 1.00 82.19 78 TYR A O 1
ATOM 600 N N . VAL A 1 79 ? 12.198 -8.176 -8.415 1.00 82.81 79 VAL A N 1
ATOM 601 C CA . VAL A 1 79 ? 13.450 -7.521 -8.832 1.00 82.81 79 VAL A CA 1
ATOM 602 C C . VAL A 1 79 ? 14.652 -8.446 -8.633 1.00 82.81 79 VAL A C 1
ATOM 604 O O . VAL A 1 79 ? 15.486 -8.561 -9.529 1.00 82.81 79 VAL A O 1
ATOM 607 N N . PHE A 1 80 ? 14.731 -9.142 -7.497 1.00 85.69 80 PHE A N 1
ATOM 608 C CA . PHE A 1 80 ? 15.813 -10.086 -7.225 1.00 85.69 80 PHE A CA 1
ATOM 609 C C . PHE A 1 80 ? 15.855 -11.232 -8.246 1.00 85.69 80 PHE A C 1
ATOM 611 O O . PHE A 1 80 ? 16.931 -11.558 -8.743 1.00 85.69 80 PHE A O 1
ATOM 618 N N . ILE A 1 81 ? 14.701 -11.804 -8.609 1.00 86.31 81 ILE A N 1
ATOM 619 C CA . ILE A 1 81 ? 14.617 -12.867 -9.624 1.00 86.31 81 ILE A CA 1
ATOM 620 C C . ILE A 1 81 ? 15.145 -12.367 -10.971 1.00 86.31 81 ILE A C 1
ATOM 622 O O . ILE A 1 81 ? 15.994 -13.029 -11.565 1.00 86.31 81 ILE A O 1
ATOM 626 N N . GLN A 1 82 ? 14.703 -11.192 -11.427 1.00 79.12 82 GLN A N 1
ATOM 627 C CA . GLN A 1 82 ? 15.157 -10.622 -12.701 1.00 79.12 82 GLN A CA 1
ATOM 628 C C . GLN A 1 82 ? 16.671 -10.375 -12.708 1.00 79.12 82 GLN A C 1
ATOM 630 O O . GLN A 1 82 ? 17.359 -10.756 -13.651 1.00 79.12 82 GLN A O 1
ATOM 635 N N . LEU A 1 83 ? 17.212 -9.809 -11.625 1.00 79.69 83 LEU A N 1
ATOM 636 C CA . LEU A 1 83 ? 18.653 -9.581 -11.485 1.00 79.69 83 LEU A CA 1
ATOM 637 C C . LEU A 1 83 ? 19.453 -10.889 -11.416 1.00 79.69 83 LEU A C 1
ATOM 639 O O . LEU A 1 83 ? 20.567 -10.942 -11.926 1.00 79.69 83 LEU A O 1
ATOM 643 N N . SER A 1 84 ? 18.898 -11.947 -10.820 1.00 84.19 84 SER A N 1
ATOM 644 C CA . SER A 1 84 ? 19.570 -13.249 -10.734 1.00 84.19 84 SER A CA 1
ATOM 645 C C . SER A 1 84 ? 19.680 -13.976 -12.077 1.00 84.19 84 SER A C 1
ATOM 647 O O . SER A 1 84 ? 20.584 -14.780 -12.241 1.00 84.19 84 SER A O 1
ATOM 649 N N . GLN A 1 85 ? 18.793 -13.687 -13.036 1.00 81.50 85 GLN A N 1
ATOM 650 C CA . GLN A 1 85 ? 18.835 -14.257 -14.391 1.00 81.50 85 GLN A CA 1
ATOM 651 C C . GLN A 1 85 ? 19.830 -13.538 -15.316 1.00 81.50 85 GLN A C 1
ATOM 653 O O . GLN A 1 85 ? 20.129 -14.032 -16.400 1.00 81.50 85 GLN A O 1
ATOM 658 N N . LEU A 1 86 ? 20.314 -12.360 -14.908 1.00 72.38 86 LEU A N 1
ATOM 659 C CA . LEU A 1 86 ? 21.333 -11.577 -15.613 1.00 72.38 86 LEU A CA 1
ATOM 660 C C . LEU A 1 86 ? 22.769 -12.047 -15.313 1.00 72.38 86 LEU A C 1
ATOM 662 O O . LEU A 1 86 ? 23.693 -11.603 -15.996 1.00 72.38 86 LEU A O 1
ATOM 666 N N . HIS A 1 87 ? 22.950 -12.914 -14.313 1.00 52.62 87 HIS A N 1
ATOM 667 C CA . HIS A 1 87 ? 24.223 -13.516 -13.913 1.00 52.62 87 HIS A CA 1
ATOM 668 C C . HIS A 1 87 ? 24.280 -15.000 -14.273 1.00 52.62 87 HIS A C 1
ATOM 670 O O . HIS A 1 87 ? 25.399 -15.449 -14.612 1.00 52.62 87 HIS A O 1
#

Radius of gyration: 15.36 Å; Cα contacts (8 Å, |Δi|>4): 76; chains: 1; bounding box: 47×26×40 Å

Sequence (87 aa):
MNQNIKNVLEYSLGVVLVLVILVIGISLTNVLDELLWVLLSVILIPILGLVLSSSKNKKIGTGILFSFVPVIITLLVYVFIQLSQLH

Foldseek 3Di:
DPPVVVLVVLLVLLLVVLVVLVVVLCVCCVVDPNVVSVVVSLVVQLVQLVVCCPDPSVSSSVSSNVNSVVVVVVVVVVVVVVVVVVD

Secondary structure (DSSP, 8-state):
--HHHHHHHHHHHHHHHHHHHHHHHHHHHTTS-HHHHHHHHHHHHHHHHHHHHTSTTHHHHHHHHHHHHHHHHHHHHHHHHHHHTT-

Solvent-accessible surface area (backbone atoms only — not comparable to full-atom values): 4538 Å² total; per-residue (Å²): 129,60,71,67,59,53,50,52,49,36,25,51,51,13,38,51,50,51,53,51,53,49,54,51,34,60,58,46,32,80,79,44,69,53,67,60,39,52,53,49,48,68,53,48,52,52,51,52,10,52,56,28,39,76,41,99,48,26,52,26,10,47,22,23,45,61,54,43,50,62,54,53,51,52,52,53,50,52,53,49,53,58,58,58,75,77,108